Protein AF-X1R3X4-F1 (afdb_monomer)

InterPro domains:
  IPR027417 P-loop containing nucleoside triphosphate hydrolase [G3DSA:3.40.50.300] (27-146)
  IPR027417 P-loop containing nucleoside triphosphate hydrolase [SSF52540] (29-132)

Radius of gyration: 18.2 Å; Cα contacts (8 Å, |Δi|>4): 80; chains: 1; bounding box: 39×30×55 Å

pLDDT: mean 85.35, std 15.31, range [35.16, 97.56]

Foldseek 3Di:
DPVPPVVVVCLQDVVPDDPVRLQVPPDPPVVVLCVVLVQLVPDPPPDPRDDDDDDDDPPPCPVSSLSNSLVVQVPPPVNVLQDDDDDDDPDPPVPPDQLVVLLVVLVVCVVVDVLSPCLNVVLVVCVPPPPSNVVSVVSSVVSSVVSNVD

Mean predicted aligned error: 7.54 Å

Structure (mmCIF, N/CA/C/O backbone):
data_AF-X1R3X4-F1
#
_entry.id   AF-X1R3X4-F1
#
loop_
_atom_site.group_PDB
_atom_site.id
_atom_site.type_symbol
_atom_site.label_atom_id
_atom_site.label_alt_id
_atom_site.label_comp_id
_atom_site.label_asym_id
_atom_site.label_entity_id
_atom_site.label_seq_id
_atom_site.pdbx_PDB_ins_code
_atom_site.Cartn_x
_atom_site.Cartn_y
_atom_site.Cartn_z
_atom_site.occupancy
_atom_site.B_iso_or_equiv
_atom_site.auth_seq_id
_atom_site.auth_comp_id
_atom_site.auth_asym_id
_atom_site.auth_atom_id
_atom_site.pdbx_PDB_model_num
ATOM 1 N N . MET A 1 1 ? 9.076 -14.883 35.009 1.00 37.16 1 MET A N 1
ATOM 2 C CA . MET A 1 1 ? 8.958 -13.405 34.938 1.00 37.16 1 MET A CA 1
ATOM 3 C C . MET A 1 1 ? 9.477 -12.835 33.603 1.00 37.16 1 MET A C 1
ATOM 5 O O . MET A 1 1 ? 10.173 -11.831 33.599 1.00 37.16 1 MET A O 1
ATOM 9 N N . LEU A 1 2 ? 9.127 -13.436 32.455 1.00 35.16 2 LEU A N 1
ATOM 10 C CA . LEU A 1 2 ? 9.561 -12.965 31.121 1.00 35.16 2 LEU A CA 1
ATOM 11 C C . LEU A 1 2 ? 8.403 -12.477 30.228 1.00 35.16 2 LEU A C 1
ATOM 13 O O . LEU A 1 2 ? 8.650 -11.839 29.214 1.00 35.16 2 LEU A O 1
ATOM 17 N N . GLN A 1 3 ? 7.144 -12.688 30.628 1.00 39.12 3 GLN A N 1
ATOM 18 C CA . GLN A 1 3 ? 5.972 -12.283 29.836 1.00 39.12 3 GLN A CA 1
ATOM 19 C C . GLN A 1 3 ? 5.633 -10.782 29.934 1.00 39.12 3 GLN A C 1
ATOM 21 O O . GLN A 1 3 ? 4.984 -10.247 29.044 1.00 39.12 3 GLN A O 1
ATOM 26 N N . ASN A 1 4 ? 6.119 -10.061 30.953 1.00 42.09 4 ASN A N 1
ATOM 27 C CA . ASN A 1 4 ? 5.746 -8.652 31.164 1.00 42.09 4 ASN A CA 1
ATOM 28 C C . ASN A 1 4 ? 6.560 -7.632 30.348 1.00 42.09 4 ASN A C 1
ATOM 30 O O . ASN A 1 4 ? 6.176 -6.468 30.285 1.00 42.09 4 ASN A O 1
ATOM 34 N N . LYS A 1 5 ? 7.679 -8.030 29.726 1.00 37.38 5 LYS A N 1
ATOM 35 C CA . LYS A 1 5 ? 8.570 -7.089 29.020 1.00 37.38 5 LYS A CA 1
ATOM 36 C C . LYS A 1 5 ? 8.182 -6.865 27.552 1.00 37.38 5 LYS A C 1
ATOM 38 O O . LYS A 1 5 ? 8.427 -5.781 27.034 1.00 37.38 5 LYS A O 1
ATOM 43 N N . MET A 1 6 ? 7.532 -7.843 26.909 1.00 37.31 6 MET A N 1
ATOM 44 C CA . MET A 1 6 ? 7.040 -7.715 25.525 1.00 37.31 6 MET A CA 1
ATOM 45 C C . MET A 1 6 ? 5.812 -6.800 25.402 1.00 37.31 6 MET A C 1
ATOM 47 O O . MET A 1 6 ? 5.583 -6.219 24.350 1.00 37.31 6 MET A O 1
ATOM 51 N N . ASN A 1 7 ? 5.064 -6.603 26.490 1.00 48.50 7 ASN A N 1
ATOM 52 C CA . ASN A 1 7 ? 3.805 -5.859 26.457 1.00 48.50 7 ASN A CA 1
ATOM 53 C C . ASN A 1 7 ? 4.006 -4.334 26.326 1.00 48.50 7 ASN A C 1
ATOM 55 O O . ASN A 1 7 ? 3.176 -3.641 25.757 1.00 48.50 7 ASN A O 1
ATOM 59 N N . ILE A 1 8 ? 5.134 -3.791 26.800 1.00 44.22 8 ILE A N 1
ATOM 60 C CA . ILE A 1 8 ? 5.371 -2.335 26.830 1.00 44.22 8 ILE A CA 1
ATOM 61 C C . ILE A 1 8 ? 5.809 -1.799 25.456 1.00 44.22 8 ILE A C 1
ATOM 63 O O . ILE A 1 8 ? 5.474 -0.675 25.095 1.00 44.22 8 ILE A O 1
ATOM 67 N N . LEU A 1 9 ? 6.512 -2.608 24.658 1.00 42.66 9 LEU A N 1
ATOM 68 C CA . LEU A 1 9 ? 6.975 -2.219 23.319 1.00 42.66 9 LEU A CA 1
ATOM 69 C C . LEU A 1 9 ? 5.827 -2.153 22.294 1.00 42.66 9 LEU A C 1
ATOM 71 O O . LEU A 1 9 ? 5.891 -1.353 21.361 1.00 42.66 9 LEU A O 1
ATOM 75 N N . ASN A 1 10 ? 4.756 -2.926 22.503 1.00 45.00 10 ASN A N 1
ATOM 76 C CA . ASN A 1 10 ? 3.572 -2.939 21.635 1.00 45.00 10 ASN A CA 1
ATOM 77 C C . ASN A 1 10 ? 2.606 -1.773 21.901 1.00 45.00 10 ASN A C 1
ATOM 79 O O . ASN A 1 10 ? 1.826 -1.415 21.025 1.00 45.00 10 ASN A O 1
ATOM 83 N N . ILE A 1 11 ? 2.679 -1.134 23.076 1.00 48.69 11 ILE A N 1
ATOM 84 C CA . ILE A 1 11 ? 1.818 0.012 23.425 1.00 48.69 11 ILE A CA 1
ATOM 85 C C . ILE A 1 11 ? 2.164 1.255 22.587 1.00 48.69 11 ILE A C 1
ATOM 87 O O . ILE A 1 11 ? 1.285 2.062 22.288 1.00 48.69 11 ILE A O 1
ATOM 91 N N . TYR A 1 12 ? 3.432 1.423 22.197 1.00 45.94 12 TYR A N 1
ATOM 92 C CA . TYR A 1 12 ? 3.917 2.667 21.583 1.00 45.94 12 TYR A CA 1
ATOM 93 C C . TYR A 1 12 ? 4.126 2.602 20.067 1.00 45.94 12 TYR A C 1
ATOM 95 O O . TYR A 1 12 ? 4.309 3.652 19.451 1.00 45.94 12 TYR A O 1
ATOM 103 N N . ASN A 1 13 ? 4.064 1.416 19.454 1.00 57.12 13 ASN A N 1
ATOM 104 C CA . ASN A 1 13 ? 4.105 1.269 18.003 1.00 57.12 13 ASN A CA 1
ATOM 105 C C . ASN A 1 13 ? 2.995 0.316 17.525 1.00 57.12 13 ASN A C 1
ATOM 107 O O . ASN A 1 13 ? 3.155 -0.901 17.626 1.00 57.12 13 ASN A O 1
ATOM 111 N N . PRO A 1 14 ? 1.889 0.847 16.969 1.00 59.25 14 PRO A N 1
ATOM 112 C CA . PRO A 1 14 ? 0.795 0.039 16.432 1.00 59.25 14 PRO A CA 1
ATOM 113 C C . PRO A 1 14 ? 1.235 -0.968 15.361 1.00 59.25 14 PRO A C 1
ATOM 115 O O . PRO A 1 14 ? 0.553 -1.968 15.175 1.00 59.25 14 PRO A O 1
ATOM 118 N N . GLY A 1 15 ? 2.365 -0.730 14.679 1.00 59.69 15 GLY A N 1
ATOM 119 C CA . GLY A 1 15 ? 2.930 -1.657 13.693 1.00 59.69 15 GLY A CA 1
ATOM 120 C C . GLY A 1 15 ? 3.450 -2.974 14.282 1.00 59.69 15 GLY A C 1
ATOM 121 O O . GLY A 1 15 ? 3.664 -3.919 13.533 1.00 59.69 15 GLY A O 1
ATOM 122 N N . ASN A 1 16 ? 3.618 -3.061 15.606 1.00 66.38 16 ASN A N 1
ATOM 123 C CA . ASN A 1 16 ? 4.026 -4.292 16.290 1.00 66.38 16 ASN A CA 1
ATOM 124 C C . ASN A 1 16 ? 2.835 -5.156 16.741 1.00 66.38 16 ASN A C 1
ATOM 126 O O . ASN A 1 16 ? 3.040 -6.272 17.218 1.00 66.38 16 ASN A O 1
ATOM 130 N N . LEU A 1 17 ? 1.604 -4.641 16.643 1.00 70.69 17 LEU A N 1
ATOM 131 C CA . LEU A 1 17 ? 0.401 -5.408 16.957 1.00 70.69 17 LEU A CA 1
ATOM 132 C C . LEU A 1 17 ? 0.081 -6.350 15.802 1.00 70.69 17 LEU A C 1
ATOM 134 O O . LEU A 1 17 ? 0.108 -5.958 14.633 1.00 70.69 17 LEU A O 1
ATOM 138 N N . THR A 1 18 ? -0.303 -7.579 16.131 1.00 82.12 18 THR A N 1
ATOM 139 C CA . THR A 1 18 ? -0.901 -8.465 15.135 1.00 82.12 18 THR A CA 1
ATOM 140 C C . THR A 1 18 ? -2.234 -7.884 14.656 1.00 82.12 18 THR A C 1
ATOM 142 O O . THR A 1 18 ? -2.905 -7.127 15.366 1.00 82.12 18 THR A O 1
ATOM 145 N N . LYS A 1 19 ? -2.662 -8.261 13.447 1.00 85.69 19 LYS A N 1
ATOM 146 C CA . LYS A 1 19 ? -3.960 -7.847 12.899 1.00 85.69 19 LYS A CA 1
ATOM 147 C C . LYS A 1 19 ? -5.129 -8.083 13.880 1.00 85.69 19 LYS A C 1
ATOM 149 O O . LYS A 1 19 ? -5.871 -7.128 14.114 1.00 85.69 19 LYS A O 1
ATOM 154 N N . PRO A 1 20 ? -5.304 -9.275 14.497 1.00 86.56 20 PRO A N 1
ATOM 155 C CA . PRO A 1 20 ? -6.397 -9.497 15.445 1.00 86.56 20 PRO A CA 1
ATOM 156 C C . PRO A 1 20 ? -6.319 -8.599 16.681 1.00 86.56 20 PRO A C 1
ATOM 158 O O . PRO A 1 20 ? -7.340 -8.080 17.124 1.00 86.56 20 PRO A O 1
ATOM 161 N N . GLU A 1 21 ? -5.121 -8.377 17.229 1.00 85.25 21 GLU A N 1
ATOM 162 C CA . GLU A 1 21 ? -4.935 -7.491 18.385 1.00 85.25 21 GLU A CA 1
ATOM 1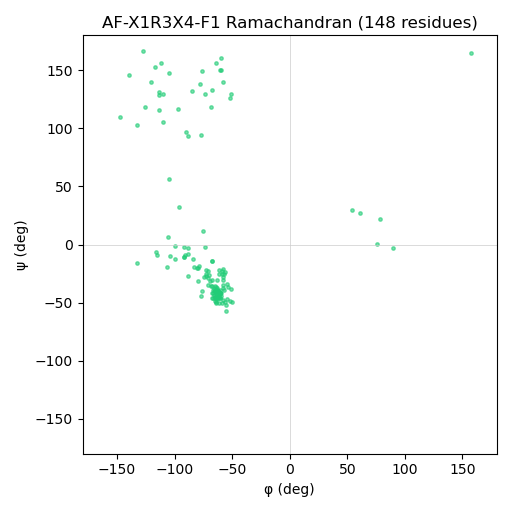63 C C . GLU A 1 21 ? -5.319 -6.050 18.049 1.00 85.25 21 GLU A C 1
ATOM 165 O O . GLU A 1 21 ? -6.043 -5.411 18.815 1.00 85.25 21 GLU A O 1
ATOM 170 N N . LEU A 1 22 ? -4.887 -5.548 16.888 1.00 89.38 22 LEU A N 1
ATOM 171 C CA . LEU A 1 22 ? -5.208 -4.194 16.448 1.00 89.38 22 LEU A CA 1
ATOM 172 C C . LEU A 1 22 ? -6.710 -4.026 16.212 1.00 89.38 22 LEU A C 1
ATOM 174 O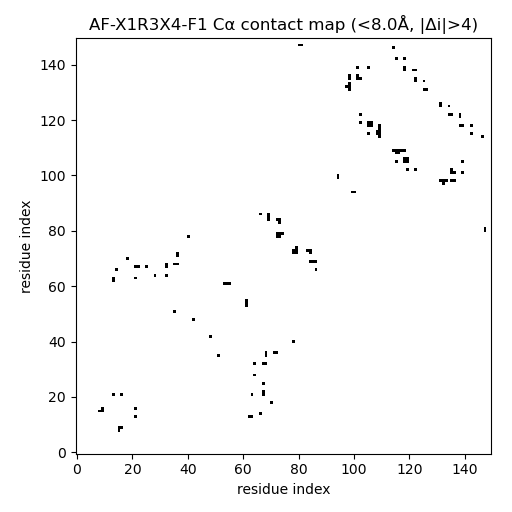 O . LEU A 1 22 ? -7.288 -3.048 16.677 1.00 89.38 22 LEU A O 1
ATOM 178 N N . VAL A 1 23 ? -7.351 -4.971 15.520 1.00 87.50 23 VAL A N 1
ATOM 179 C CA . VAL A 1 23 ? -8.786 -4.893 15.202 1.00 87.50 23 VAL A CA 1
ATOM 180 C C . VAL A 1 23 ? -9.641 -4.990 16.467 1.00 87.50 23 VAL A C 1
ATOM 182 O O . VAL A 1 23 ? -10.537 -4.169 16.648 1.00 87.50 23 V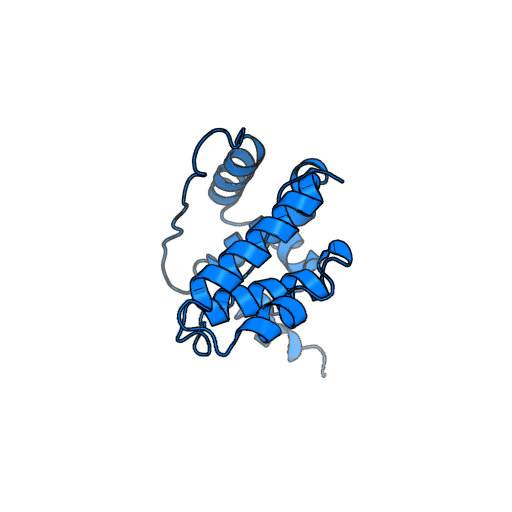AL A O 1
ATOM 185 N N . ASN A 1 24 ? -9.345 -5.934 17.366 1.00 87.25 24 ASN A N 1
ATOM 186 C CA . ASN A 1 24 ? -10.148 -6.164 18.573 1.00 87.25 24 ASN A CA 1
ATOM 187 C C . ASN A 1 24 ? -10.004 -5.050 19.619 1.00 87.25 24 ASN A C 1
ATOM 189 O O . ASN A 1 24 ? -10.929 -4.805 20.389 1.00 87.25 24 ASN A O 1
ATOM 193 N N . SER A 1 25 ? -8.854 -4.373 19.663 1.00 84.56 25 SER A N 1
ATOM 194 C CA . SER A 1 25 ? -8.613 -3.254 20.585 1.00 84.56 25 SER A CA 1
ATOM 195 C C . SER A 1 25 ? 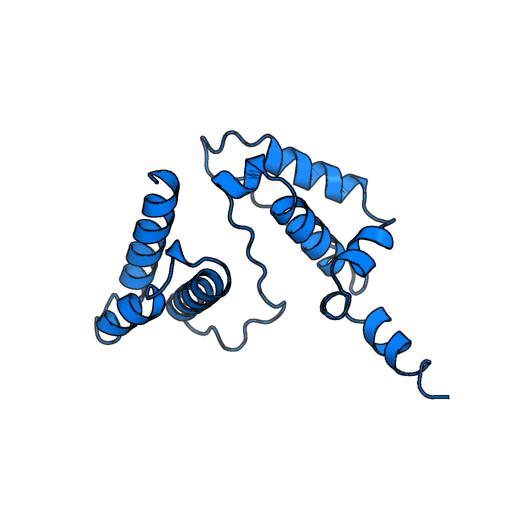-9.042 -1.890 20.023 1.00 84.56 25 SER A C 1
ATOM 197 O O . SER A 1 25 ? -8.965 -0.878 20.726 1.00 84.56 25 SER A O 1
ATOM 199 N N . TYR A 1 26 ? -9.516 -1.835 18.773 1.00 88.38 26 TYR A N 1
ATOM 200 C CA . TYR A 1 26 ? -9.880 -0.588 18.107 1.00 88.38 26 TYR A CA 1
ATOM 201 C C . TYR A 1 26 ? -11.236 -0.049 18.586 1.00 88.38 26 TYR A C 1
ATOM 203 O O . TYR A 1 26 ? -12.290 -0.406 18.065 1.00 88.38 26 TYR A O 1
ATOM 211 N N . VAL A 1 27 ? -11.206 0.848 19.574 1.00 85.06 27 VAL A N 1
ATOM 212 C CA . VAL A 1 27 ? -12.417 1.423 20.201 1.00 85.06 27 VAL A CA 1
ATOM 213 C C . VAL A 1 27 ? -12.576 2.935 20.000 1.00 85.06 27 VAL A C 1
ATOM 215 O O . VAL A 1 27 ? -13.595 3.512 20.370 1.00 85.06 27 VAL A O 1
ATOM 218 N N . VAL A 1 28 ? -11.579 3.599 19.415 1.00 85.88 28 VAL A N 1
ATOM 219 C CA . VAL A 1 28 ? -11.563 5.052 19.178 1.00 85.88 28 VAL A CA 1
ATOM 220 C C . VAL A 1 28 ? -11.644 5.359 17.687 1.00 85.88 28 VAL A C 1
ATOM 222 O O . VAL A 1 28 ? -11.243 4.541 16.872 1.00 85.88 28 VAL A O 1
ATOM 225 N N . ARG A 1 29 ? -12.116 6.561 17.326 1.00 89.12 29 ARG A N 1
ATOM 226 C CA . ARG A 1 29 ? -12.192 7.050 15.931 1.00 89.12 29 ARG A CA 1
ATOM 227 C C . ARG A 1 29 ? -13.070 6.213 14.991 1.0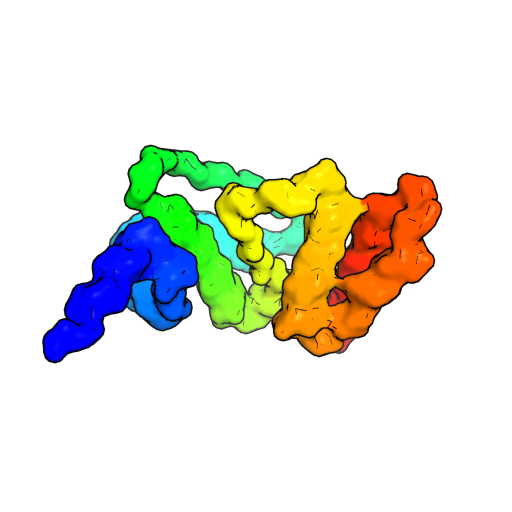0 89.12 29 ARG A C 1
ATOM 229 O O . ARG A 1 29 ? 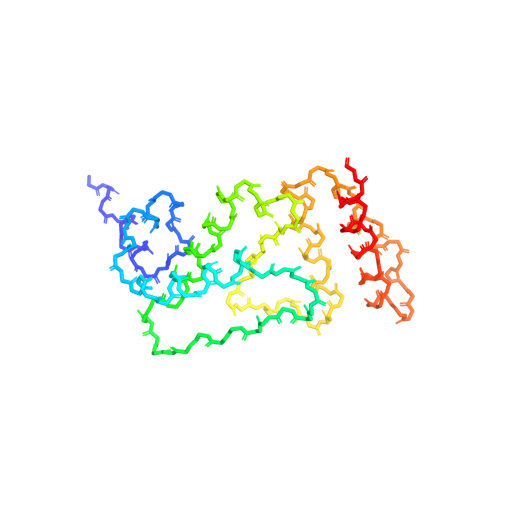-12.874 6.214 13.779 1.00 89.12 29 ARG A O 1
ATOM 236 N N . LEU A 1 30 ? -14.075 5.529 15.545 1.00 93.38 30 LEU A N 1
ATOM 237 C CA . LEU A 1 30 ? -15.033 4.731 14.771 1.00 93.38 30 LEU A CA 1
ATOM 238 C C . LEU A 1 30 ? -15.772 5.571 13.721 1.00 93.38 30 LEU A C 1
ATOM 240 O O . LEU A 1 30 ? -16.046 5.085 12.632 1.00 93.38 30 LEU A O 1
ATOM 244 N N . LYS A 1 31 ? -16.062 6.843 14.025 1.00 94.81 31 LYS A N 1
ATOM 245 C CA . LYS A 1 31 ? -16.724 7.753 13.084 1.00 94.81 31 LYS A CA 1
ATOM 246 C C . LYS A 1 31 ? -15.845 8.031 11.864 1.00 94.81 31 LYS A C 1
ATOM 248 O O . LYS A 1 31 ? -16.326 7.937 10.742 1.00 94.81 31 LYS A O 1
ATOM 253 N N . GLU A 1 32 ? -14.579 8.375 12.079 1.00 95.12 32 GLU A N 1
ATOM 254 C CA . GLU A 1 32 ? -13.613 8.644 11.014 1.00 95.12 32 GLU A CA 1
ATOM 255 C C . GLU A 1 32 ? -13.308 7.382 10.211 1.00 95.12 32 GLU A C 1
ATOM 257 O O . GLU A 1 32 ? -13.298 7.434 8.985 1.00 95.12 32 GLU A O 1
ATOM 262 N N . PHE A 1 33 ? -13.124 6.252 10.897 1.00 96.31 33 PHE A N 1
ATOM 263 C CA . PHE A 1 33 ? -12.967 4.948 10.264 1.00 96.31 33 PHE A CA 1
ATOM 264 C C . PHE A 1 33 ? -14.148 4.635 9.338 1.00 96.31 33 PHE A C 1
ATOM 266 O O . PHE A 1 33 ? -13.932 4.451 8.145 1.00 96.31 33 PHE A O 1
ATOM 273 N N . ASN A 1 34 ? -15.381 4.650 9.857 1.00 95.75 34 ASN A N 1
ATOM 274 C CA . ASN A 1 34 ? -16.575 4.343 9.067 1.00 95.75 34 ASN A CA 1
ATOM 275 C C . ASN A 1 34 ? -16.740 5.324 7.902 1.00 95.75 34 ASN A C 1
ATOM 277 O O . ASN A 1 34 ? -17.046 4.914 6.792 1.00 95.75 34 ASN A O 1
ATOM 281 N N . SER A 1 35 ? -16.497 6.618 8.130 1.00 94.62 35 SER A N 1
ATOM 282 C CA . SER A 1 35 ? -16.625 7.630 7.079 1.00 94.62 35 SER A CA 1
ATOM 283 C C . SER A 1 35 ? -15.659 7.407 5.918 1.00 94.62 35 SER A C 1
ATOM 285 O O . SER A 1 35 ? -16.046 7.644 4.781 1.00 94.62 35 SER A O 1
ATOM 287 N N . ILE A 1 36 ? -14.410 7.017 6.189 1.00 94.88 36 ILE A N 1
ATOM 288 C CA . ILE A 1 36 ? -13.418 6.764 5.134 1.00 94.88 36 ILE A CA 1
ATOM 289 C C . ILE A 1 36 ? -13.687 5.408 4.480 1.00 94.88 36 ILE A C 1
ATOM 291 O O . ILE A 1 36 ? -13.656 5.303 3.260 1.00 94.88 36 ILE A O 1
ATOM 295 N N . PHE A 1 37 ? -13.969 4.380 5.281 1.00 95.06 37 PHE A N 1
ATOM 296 C CA . PHE A 1 37 ? -14.177 3.026 4.783 1.00 95.06 37 PHE A CA 1
ATOM 297 C C . PHE A 1 37 ? -15.403 2.925 3.873 1.00 95.06 37 PHE A C 1
ATOM 299 O O . PHE A 1 37 ? -15.274 2.432 2.758 1.00 95.06 37 PHE A O 1
ATOM 306 N N . GLU A 1 38 ? -16.557 3.450 4.293 1.00 93.88 38 GLU A N 1
ATOM 307 C CA . GLU A 1 38 ? -17.762 3.436 3.453 1.00 93.88 38 GLU A CA 1
ATOM 308 C C . GLU A 1 38 ? -17.574 4.294 2.196 1.00 93.88 38 GLU A C 1
ATOM 310 O O . GLU A 1 38 ? -18.008 3.905 1.121 1.00 93.88 38 GLU A O 1
ATOM 315 N N . ALA A 1 39 ? -16.848 5.414 2.282 1.00 92.44 39 ALA A N 1
ATOM 316 C CA . ALA A 1 39 ? -16.574 6.228 1.101 1.00 92.44 39 ALA A CA 1
ATOM 317 C C . ALA A 1 39 ? -15.692 5.508 0.068 1.00 92.44 39 ALA A C 1
ATOM 319 O O . ALA A 1 39 ? -15.952 5.636 -1.120 1.00 92.44 39 ALA A O 1
ATOM 320 N N . ILE A 1 40 ? -14.687 4.735 0.501 1.00 92.06 40 ILE A N 1
ATOM 321 C CA . ILE A 1 40 ? -13.888 3.887 -0.403 1.00 92.06 40 ILE A CA 1
ATOM 322 C C . ILE A 1 40 ? -14.749 2.755 -0.970 1.00 92.06 40 ILE A C 1
ATOM 324 O O . ILE A 1 40 ? -14.648 2.425 -2.148 1.00 92.06 40 ILE A O 1
ATOM 328 N N . LYS A 1 41 ? -15.589 2.154 -0.127 1.00 90.31 41 LYS A N 1
ATOM 329 C CA . LYS A 1 41 ? -16.423 1.010 -0.490 1.00 90.31 41 LYS A CA 1
ATOM 330 C C . LYS A 1 41 ? -17.497 1.353 -1.522 1.00 90.31 41 LYS A C 1
ATOM 332 O O . LYS A 1 41 ? -17.764 0.543 -2.407 1.00 90.31 41 LYS A O 1
ATOM 337 N N . ASP A 1 42 ? -18.092 2.533 -1.396 1.00 89.00 42 ASP A N 1
ATOM 338 C CA . ASP A 1 42 ? -19.178 3.005 -2.254 1.00 89.00 42 ASP A CA 1
ATOM 339 C C . ASP A 1 42 ? -18.675 3.806 -3.471 1.00 89.00 42 ASP A C 1
ATOM 341 O O . ASP A 1 42 ? -19.487 4.238 -4.296 1.00 89.00 42 ASP A O 1
ATOM 345 N N . ASP A 1 43 ? -17.359 4.021 -3.608 1.00 86.75 43 ASP A N 1
ATOM 346 C CA . ASP A 1 43 ? -16.787 4.745 -4.746 1.00 86.75 43 ASP A CA 1
ATOM 347 C C . ASP A 1 43 ? -16.952 3.919 -6.038 1.00 86.75 43 ASP A C 1
ATOM 349 O O . ASP A 1 43 ? -16.401 2.821 -6.154 1.00 86.75 43 ASP A O 1
ATOM 353 N N . PRO A 1 44 ? -17.681 4.424 -7.054 1.00 81.62 44 PRO A N 1
ATOM 354 C CA . PRO A 1 44 ? -17.834 3.723 -8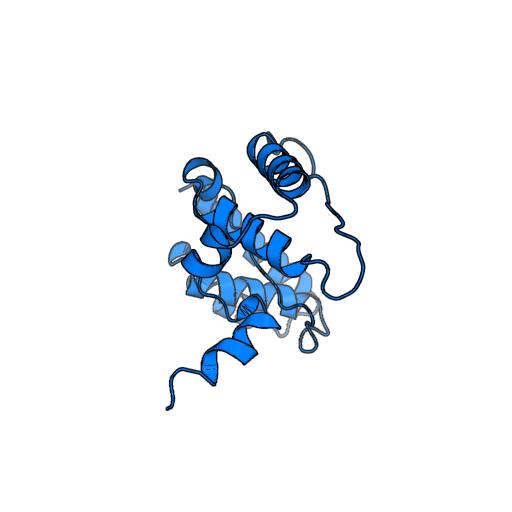.323 1.00 81.62 44 PRO A CA 1
ATOM 355 C C . PRO A 1 44 ? -16.565 3.757 -9.191 1.00 81.62 44 PRO A C 1
ATOM 357 O O . PRO A 1 44 ? -16.603 3.240 -10.307 1.00 81.62 44 PRO A O 1
ATOM 360 N N . MET A 1 45 ? -15.493 4.426 -8.747 1.00 81.12 45 MET A N 1
ATOM 361 C CA . MET A 1 45 ? -14.204 4.575 -9.435 1.00 81.12 45 MET A CA 1
ATOM 362 C C . MET A 1 45 ? -14.329 5.129 -10.862 1.00 81.12 45 MET A C 1
ATOM 364 O O . MET A 1 45 ? -13.528 4.840 -11.748 1.00 81.12 45 MET A O 1
ATOM 368 N N . LYS A 1 46 ? -15.361 5.950 -11.104 1.00 80.88 46 LYS A N 1
ATOM 369 C CA . LYS A 1 46 ? -15.615 6.603 -12.404 1.00 80.88 46 LYS A CA 1
ATOM 370 C C . LYS A 1 46 ? -14.811 7.886 -12.602 1.00 80.88 46 LYS A C 1
ATOM 372 O O . LYS A 1 46 ? -14.676 8.354 -13.727 1.00 80.88 46 LYS A O 1
ATOM 377 N N . ASN A 1 47 ? -14.326 8.463 -11.509 1.00 80.25 47 ASN A N 1
ATOM 378 C CA . ASN A 1 47 ? -13.517 9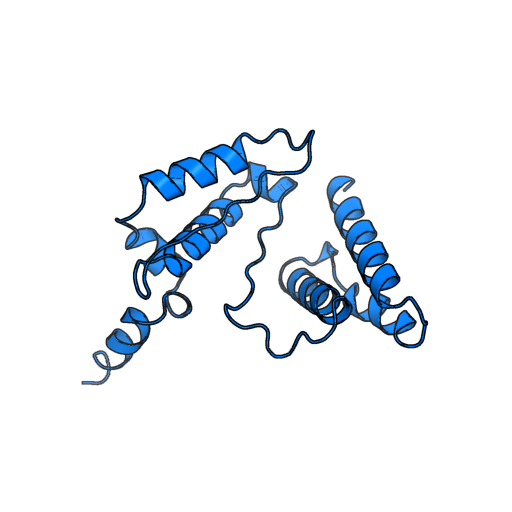.674 -11.463 1.00 80.25 47 ASN A CA 1
ATOM 379 C C . ASN A 1 47 ? -12.243 9.375 -10.659 1.00 80.25 47 ASN A C 1
ATOM 381 O O . ASN A 1 47 ? -12.208 8.360 -9.961 1.00 80.25 47 ASN A O 1
ATOM 385 N N . PRO A 1 48 ? -11.218 10.247 -10.708 1.00 76.38 48 PRO A N 1
ATOM 386 C CA . PRO A 1 48 ? -10.090 10.142 -9.793 1.00 76.38 48 PRO A CA 1
ATOM 387 C C . PRO A 1 48 ? -10.579 10.042 -8.344 1.00 76.38 48 PRO A C 1
ATOM 389 O O . PRO A 1 48 ? -11.414 10.844 -7.918 1.00 76.38 48 PRO A O 1
ATOM 392 N N . SER A 1 49 ? -10.074 9.049 -7.614 1.00 79.75 49 SER A N 1
ATOM 393 C CA . SER A 1 49 ? -10.489 8.773 -6.240 1.00 79.75 49 SER A CA 1
ATOM 394 C C . SER A 1 49 ? -10.210 9.960 -5.318 1.00 79.75 49 SER A C 1
ATOM 396 O O . SER A 1 49 ? -9.257 10.719 -5.509 1.00 79.75 49 SER A O 1
ATOM 398 N N . GLN A 1 50 ? -11.022 10.112 -4.274 1.00 86.62 50 GLN A N 1
ATOM 399 C CA . GLN A 1 50 ? -10.837 11.171 -3.285 1.00 86.62 50 GLN A CA 1
ATOM 400 C C . GLN A 1 50 ? -9.561 10.949 -2.456 1.00 86.62 50 GLN A C 1
ATOM 402 O O . GLN A 1 50 ? -9.332 9.877 -1.900 1.00 86.62 50 GLN A O 1
ATOM 407 N N . HIS A 1 51 ? -8.751 11.998 -2.296 1.00 90.94 51 HIS A N 1
ATOM 408 C CA . HIS A 1 51 ? -7.598 11.973 -1.394 1.00 90.94 51 HIS A CA 1
ATOM 409 C C . HIS A 1 51 ? -8.039 12.330 0.033 1.00 90.94 51 HIS A C 1
ATOM 411 O O . HIS A 1 51 ? -8.712 13.344 0.245 1.00 90.94 51 HIS A O 1
ATOM 417 N N . TYR A 1 52 ? -7.613 11.540 1.021 1.00 91.94 52 TYR A N 1
ATOM 418 C CA . TYR A 1 52 ? -7.888 11.780 2.442 1.00 91.94 52 TYR A CA 1
ATOM 419 C C . TYR A 1 52 ? -6.611 12.179 3.180 1.00 91.94 52 TYR A C 1
ATOM 421 O O . TYR A 1 52 ? -5.601 11.484 3.114 1.00 91.94 52 TYR A O 1
ATOM 429 N N . ILE A 1 53 ? -6.665 13.280 3.933 1.00 93.06 53 ILE A N 1
ATOM 430 C CA . ILE A 1 53 ? -5.557 13.735 4.782 1.00 93.06 53 ILE A CA 1
ATOM 431 C C . ILE A 1 53 ? -5.989 13.632 6.244 1.00 93.06 53 ILE A C 1
ATOM 433 O O . ILE A 1 53 ? -6.897 14.335 6.686 1.00 93.06 53 ILE A O 1
ATOM 437 N N . ILE A 1 54 ? -5.318 12.773 7.013 1.00 91.62 54 ILE A N 1
ATOM 438 C CA . ILE A 1 54 ? -5.603 12.562 8.437 1.00 91.62 54 ILE A CA 1
ATOM 439 C C . ILE A 1 54 ? -4.637 13.402 9.274 1.00 91.62 54 ILE A C 1
ATOM 441 O O . ILE A 1 54 ? -3.430 13.164 9.279 1.00 91.62 54 ILE A O 1
ATOM 445 N N . GLN A 1 55 ? -5.171 14.359 10.034 1.00 92.44 55 GLN A N 1
ATOM 446 C CA . GLN A 1 55 ? -4.383 15.271 10.867 1.00 92.44 55 GLN A CA 1
ATOM 447 C C . GLN A 1 55 ? -4.696 15.103 12.358 1.00 92.44 55 GLN A C 1
ATOM 449 O O . GLN A 1 55 ? -5.780 14.678 12.753 1.00 92.44 55 GLN A O 1
ATOM 454 N N . GLY A 1 56 ? -3.721 15.428 13.207 1.00 90.00 56 GLY A N 1
ATOM 455 C CA . GLY A 1 56 ? -3.856 15.353 14.660 1.00 90.00 56 GLY A CA 1
ATOM 456 C C . GLY A 1 56 ? -2.510 15.229 15.367 1.00 90.00 56 GLY A C 1
ATOM 457 O O . GLY A 1 56 ? -1.500 14.876 14.754 1.00 90.00 56 GLY A O 1
ATOM 458 N N . ILE A 1 57 ? -2.496 15.469 16.678 1.00 92.44 57 ILE A N 1
ATOM 459 C CA . ILE A 1 57 ? -1.274 15.454 17.499 1.00 92.44 57 ILE A CA 1
ATOM 460 C C . ILE A 1 57 ? -0.556 14.091 17.481 1.00 92.44 57 ILE A C 1
ATOM 462 O O . ILE A 1 57 ? -1.142 13.056 17.127 1.00 92.44 57 ILE A O 1
ATOM 466 N N . ARG A 1 58 ? 0.732 14.064 17.844 1.00 86.38 58 ARG A N 1
ATOM 467 C CA . ARG A 1 58 ? 1.496 12.813 18.000 1.00 86.38 58 ARG A CA 1
ATOM 468 C C . ARG A 1 58 ? 0.815 11.911 19.036 1.00 86.38 58 ARG A C 1
ATOM 470 O O . ARG A 1 58 ? 0.282 12.400 20.024 1.00 86.38 58 ARG A O 1
ATOM 477 N N . GLY A 1 59 ? 0.782 10.604 18.776 1.00 84.44 59 GLY A N 1
ATOM 478 C CA . GLY A 1 59 ? 0.123 9.633 19.658 1.00 84.44 59 GLY A CA 1
ATOM 479 C C . GLY A 1 59 ? -1.409 9.608 19.578 1.00 84.44 59 GLY A C 1
ATOM 480 O O . GLY A 1 59 ? -2.030 8.785 20.233 1.00 84.44 59 GLY A O 1
ATOM 481 N N . SER A 1 60 ? -2.046 10.431 18.736 1.00 87.12 60 SER A N 1
ATOM 482 C CA . SER A 1 60 ? -3.515 10.459 18.607 1.00 87.12 60 SER A CA 1
ATOM 483 C C . SER A 1 60 ? -4.131 9.280 17.830 1.00 87.12 60 SER A C 1
ATOM 485 O O . SER A 1 60 ? -5.300 9.350 17.456 1.00 87.12 60 SER A O 1
ATOM 487 N N . GLY A 1 61 ? -3.369 8.218 17.544 1.00 88.44 61 GLY A N 1
ATOM 488 C CA . GLY A 1 61 ? -3.873 7.008 16.876 1.00 88.44 61 GLY A CA 1
ATOM 489 C C . GLY A 1 61 ? -4.049 7.105 15.354 1.00 88.44 61 GLY A C 1
ATOM 490 O O . GLY A 1 61 ? -4.816 6.334 14.788 1.00 88.44 61 GLY A O 1
ATOM 491 N N . LYS A 1 62 ? -3.361 8.035 14.674 1.00 92.19 62 LYS A N 1
ATOM 492 C CA . LYS A 1 62 ? -3.438 8.187 13.203 1.00 92.19 62 LYS A CA 1
ATOM 493 C C . LYS A 1 62 ? -2.968 6.930 12.463 1.00 92.19 62 LYS A C 1
ATOM 495 O O . LYS A 1 62 ? -3.697 6.401 11.634 1.00 92.19 62 LYS A O 1
ATOM 500 N N . THR A 1 63 ? -1.791 6.419 12.821 1.00 89.69 63 THR A N 1
ATOM 501 C CA . THR A 1 63 ? -1.234 5.181 12.255 1.00 89.69 63 THR A CA 1
ATOM 502 C C . THR A 1 63 ? -2.147 3.988 12.529 1.00 89.69 63 THR A C 1
ATOM 504 O O . THR A 1 63 ? -2.379 3.173 11.645 1.00 89.69 63 THR A O 1
ATOM 507 N N . THR A 1 64 ? -2.748 3.925 13.721 1.00 91.44 64 THR A N 1
ATOM 508 C CA . THR A 1 64 ? -3.726 2.887 14.069 1.00 91.44 64 THR A CA 1
ATOM 509 C C . THR A 1 64 ? -4.983 2.966 13.201 1.00 91.44 64 THR A C 1
ATOM 511 O O . THR A 1 64 ? -5.475 1.932 12.768 1.00 91.44 64 THR A O 1
ATOM 514 N N . LEU A 1 65 ? -5.496 4.170 12.913 1.00 93.56 65 LEU A N 1
ATOM 515 C CA . LEU A 1 65 ? -6.623 4.363 11.991 1.00 93.56 65 LEU A CA 1
ATOM 516 C C . LEU A 1 65 ? -6.268 3.887 10.571 1.00 93.56 65 LEU A C 1
ATOM 518 O O . LEU A 1 65 ? -7.046 3.140 9.988 1.00 93.56 65 LEU A O 1
ATOM 522 N N . LEU A 1 66 ? -5.088 4.240 10.050 1.00 93.19 66 LEU A N 1
ATOM 523 C CA . LEU A 1 66 ? -4.627 3.768 8.735 1.00 93.19 66 LEU A CA 1
ATOM 524 C C . LEU A 1 66 ? -4.499 2.239 8.678 1.00 93.19 66 LEU A C 1
ATOM 526 O O . LEU A 1 66 ? -5.015 1.621 7.752 1.00 93.19 66 LEU A O 1
ATOM 530 N N . LEU A 1 67 ? -3.889 1.618 9.692 1.00 92.50 67 LEU A N 1
ATOM 531 C CA . LEU A 1 67 ? -3.782 0.157 9.792 1.00 92.50 67 LEU A CA 1
ATOM 532 C C . LEU A 1 67 ? -5.157 -0.515 9.894 1.00 92.50 67 LEU A C 1
ATOM 534 O O . LEU A 1 67 ? -5.394 -1.546 9.269 1.00 92.50 67 LEU A O 1
ATOM 538 N N . ARG A 1 68 ? -6.089 0.076 10.651 1.00 94.75 68 ARG A N 1
ATOM 539 C CA . ARG A 1 68 ? -7.452 -0.448 10.782 1.00 94.75 68 ARG A CA 1
ATOM 540 C C . ARG A 1 68 ? -8.212 -0.404 9.456 1.00 94.75 68 ARG A C 1
ATOM 542 O O . ARG A 1 68 ? -8.932 -1.363 9.175 1.00 94.75 68 ARG A O 1
ATOM 549 N N . ILE A 1 69 ? -8.050 0.669 8.672 1.00 95.00 69 ILE A N 1
ATOM 550 C CA . ILE A 1 69 ? -8.594 0.795 7.309 1.00 95.00 69 ILE A CA 1
ATOM 551 C C . ILE A 1 69 ? -7.949 -0.246 6.395 1.00 95.00 69 ILE A C 1
ATOM 553 O O . ILE A 1 69 ? -8.667 -1.007 5.763 1.00 95.00 69 ILE A O 1
ATOM 557 N N . TYR A 1 70 ? -6.618 -0.340 6.384 1.00 94.25 70 TYR A N 1
ATOM 558 C CA . TYR A 1 70 ? -5.880 -1.320 5.585 1.00 94.25 70 TYR A CA 1
ATOM 559 C C . TYR A 1 70 ? -6.382 -2.754 5.815 1.00 94.25 70 TYR A C 1
ATOM 561 O O . TYR A 1 70 ? -6.703 -3.456 4.859 1.00 94.25 70 TYR A O 1
ATOM 569 N N . TYR A 1 71 ? -6.531 -3.173 7.077 1.00 94.19 71 TYR A N 1
ATOM 570 C CA . TYR A 1 71 ? -7.059 -4.503 7.384 1.00 94.19 71 TYR A CA 1
ATOM 571 C C . TYR A 1 71 ? -8.534 -4.666 7.013 1.00 94.19 71 TYR A C 1
ATOM 573 O O . TYR A 1 71 ? -8.907 -5.743 6.567 1.00 94.19 71 TYR A O 1
ATOM 581 N N . ALA A 1 72 ? -9.357 -3.621 7.159 1.00 94.44 72 ALA A N 1
ATOM 582 C CA . ALA A 1 72 ? -10.756 -3.666 6.730 1.00 94.44 72 ALA A CA 1
ATOM 583 C C . ALA A 1 72 ? -10.879 -3.869 5.216 1.00 94.44 72 ALA A C 1
ATOM 585 O O . ALA A 1 72 ? -11.691 -4.672 4.780 1.00 94.44 72 ALA A O 1
ATOM 586 N N . LEU A 1 73 ? -10.056 -3.162 4.434 1.00 93.88 73 LEU A N 1
ATOM 587 C CA . LEU A 1 73 ? -10.025 -3.294 2.980 1.00 93.88 73 LEU A CA 1
ATOM 588 C C . LEU A 1 73 ? -9.579 -4.701 2.578 1.00 93.88 73 LEU A C 1
ATOM 590 O O . LEU A 1 73 ? -10.266 -5.329 1.786 1.00 93.88 73 LEU A O 1
ATOM 594 N N . LYS A 1 74 ? -8.510 -5.228 3.198 1.00 91.19 74 LYS A N 1
ATOM 595 C CA . LYS A 1 74 ? -8.051 -6.609 2.962 1.00 91.19 74 LYS A CA 1
ATOM 596 C C . LYS A 1 74 ? -9.088 -7.677 3.331 1.00 91.19 74 LYS A C 1
ATOM 598 O O . LYS A 1 74 ? -9.010 -8.775 2.794 1.00 91.19 74 LYS A O 1
ATOM 603 N N . ASP A 1 75 ? -10.018 -7.399 4.242 1.00 92.25 75 ASP A N 1
ATOM 604 C CA . ASP A 1 75 ? -11.059 -8.352 4.660 1.00 92.25 75 ASP A CA 1
ATOM 605 C C . ASP A 1 75 ? -12.357 -8.248 3.849 1.00 92.25 75 ASP A C 1
ATOM 607 O O . ASP A 1 75 ? -13.216 -9.121 3.955 1.00 92.25 75 ASP A O 1
ATOM 611 N N . GLU A 1 76 ? -12.519 -7.207 3.030 1.00 93.56 76 GLU A N 1
ATOM 612 C CA . GLU A 1 76 ? -13.719 -7.013 2.220 1.00 93.56 76 GLU A CA 1
ATOM 613 C C . GLU A 1 76 ? -13.549 -7.690 0.855 1.00 93.56 76 GLU A C 1
ATOM 615 O O . GLU A 1 76 ? -12.988 -7.127 -0.088 1.00 93.56 76 GLU A O 1
ATOM 620 N N . GLU A 1 77 ? -14.076 -8.910 0.739 1.00 89.88 77 GLU A N 1
ATOM 621 C CA . GLU A 1 77 ? -13.957 -9.758 -0.456 1.00 89.88 77 GLU A CA 1
ATOM 622 C C . GLU A 1 77 ? -14.352 -9.042 -1.753 1.00 89.88 77 GLU A C 1
ATOM 624 O O . GLU A 1 77 ? -13.695 -9.216 -2.778 1.00 89.88 77 GLU A O 1
ATOM 629 N N . LYS A 1 78 ? -15.397 -8.205 -1.715 1.00 88.56 78 LYS A N 1
ATOM 630 C CA . LYS A 1 78 ? -15.860 -7.460 -2.895 1.00 88.56 78 LYS A CA 1
ATOM 631 C C . LYS A 1 78 ? -14.857 -6.410 -3.359 1.00 88.56 78 LYS A C 1
ATOM 633 O O . LYS A 1 78 ? -14.740 -6.176 -4.557 1.00 88.56 78 LYS A O 1
ATOM 638 N N . LEU A 1 79 ? -14.160 -5.765 -2.424 1.00 89.00 79 LEU A N 1
ATOM 639 C CA . LEU A 1 79 ? -13.157 -4.753 -2.749 1.00 89.00 79 LEU A CA 1
ATOM 640 C C . LEU A 1 79 ? -11.872 -5.398 -3.248 1.00 89.00 79 LEU A C 1
ATOM 642 O O . LEU A 1 79 ? -11.315 -4.938 -4.237 1.00 89.00 79 LEU A O 1
ATOM 646 N N . ASN A 1 80 ? -11.454 -6.511 -2.647 1.00 87.38 80 ASN A N 1
ATOM 647 C CA . ASN A 1 80 ? -10.236 -7.226 -3.036 1.00 87.38 80 ASN A CA 1
ATOM 648 C C . ASN A 1 80 ? -10.209 -7.674 -4.508 1.00 87.38 80 ASN A C 1
ATOM 650 O O . ASN A 1 80 ? -9.132 -7.908 -5.059 1.00 87.38 80 ASN A O 1
ATOM 654 N N . GLN A 1 81 ? -11.368 -7.784 -5.163 1.00 85.56 81 GLN A N 1
ATOM 655 C CA . GLN A 1 81 ? -11.451 -8.110 -6.591 1.00 85.56 81 GLN A CA 1
ATOM 656 C C . GLN A 1 81 ? -10.803 -7.042 -7.481 1.00 85.56 81 GLN A C 1
ATOM 658 O O . GLN A 1 81 ? -10.267 -7.372 -8.532 1.00 85.56 81 GLN A O 1
ATOM 663 N N . TRP A 1 82 ? -10.815 -5.775 -7.064 1.00 85.94 82 TRP A N 1
ATOM 664 C CA . TRP A 1 82 ? -10.350 -4.658 -7.894 1.00 85.94 82 TRP A CA 1
ATOM 665 C C . TRP A 1 82 ? -9.408 -3.688 -7.168 1.00 85.94 82 TRP A C 1
ATOM 667 O O . TRP A 1 82 ? -8.719 -2.905 -7.818 1.00 85.94 82 TRP A O 1
ATOM 677 N N . LEU A 1 83 ? -9.353 -3.735 -5.837 1.00 89.88 83 LEU A N 1
ATOM 678 C CA . LEU A 1 83 ? -8.549 -2.859 -4.994 1.00 89.88 83 LEU A CA 1
ATOM 679 C C . LEU A 1 83 ? -7.446 -3.657 -4.293 1.00 89.88 83 LEU A C 1
ATOM 681 O O . LEU A 1 83 ? -7.719 -4.634 -3.598 1.00 89.88 83 LEU A O 1
ATOM 685 N N . ILE A 1 84 ? -6.203 -3.185 -4.409 1.00 91.19 84 ILE A N 1
ATOM 686 C CA . ILE A 1 84 ? -5.060 -3.706 -3.652 1.00 91.19 84 ILE A CA 1
ATOM 687 C C . ILE A 1 84 ? -4.645 -2.646 -2.627 1.00 91.19 84 ILE A C 1
ATOM 689 O O . ILE A 1 84 ? -4.069 -1.622 -3.005 1.00 91.19 84 ILE A O 1
ATOM 693 N N . PRO A 1 85 ? -4.938 -2.834 -1.330 1.00 92.50 85 PRO A N 1
ATOM 694 C CA . PRO A 1 85 ? -4.473 -1.908 -0.311 1.00 92.50 85 PRO A CA 1
ATOM 695 C C . PRO A 1 85 ? -2.969 -2.107 -0.073 1.00 92.50 85 PRO A C 1
ATOM 697 O O . PRO A 1 85 ? -2.518 -3.220 0.189 1.00 92.50 85 PRO A O 1
ATOM 700 N N . LEU A 1 86 ? -2.201 -1.017 -0.101 1.00 91.06 86 LEU A N 1
ATOM 701 C CA . LEU A 1 86 ? -0.766 -1.006 0.195 1.00 91.06 86 LEU A CA 1
ATOM 702 C C . LEU A 1 86 ? -0.485 -0.071 1.369 1.00 91.06 86 LEU A C 1
ATOM 704 O O . LEU A 1 86 ? -1.049 1.020 1.463 1.00 91.06 86 LEU A O 1
ATOM 708 N N . ILE A 1 87 ? 0.411 -0.491 2.262 1.00 87.88 87 ILE A N 1
ATOM 709 C CA . ILE A 1 87 ? 0.891 0.345 3.360 1.00 87.88 87 ILE A CA 1
ATOM 710 C C . ILE A 1 87 ? 2.371 0.663 3.170 1.00 87.88 87 ILE A C 1
ATOM 712 O O . ILE A 1 87 ? 3.188 -0.213 2.913 1.00 87.88 87 ILE A O 1
ATOM 716 N N . SER A 1 88 ? 2.713 1.941 3.296 1.00 84.12 88 SER A N 1
ATOM 717 C CA . SER A 1 88 ? 4.096 2.413 3.301 1.00 84.12 88 SER A CA 1
ATOM 718 C C . SER A 1 88 ? 4.514 2.780 4.722 1.00 84.12 88 SER A C 1
ATOM 720 O O . SER A 1 88 ? 3.700 3.259 5.512 1.00 84.12 88 SER A O 1
ATOM 722 N N . ASN A 1 89 ? 5.794 2.584 5.044 1.00 81.38 89 ASN A N 1
ATOM 723 C CA . ASN A 1 89 ? 6.372 3.062 6.302 1.00 81.38 89 ASN A CA 1
ATOM 724 C C . ASN A 1 89 ? 6.243 4.587 6.422 1.00 81.38 89 ASN A C 1
ATOM 726 O O . ASN A 1 89 ? 6.292 5.287 5.410 1.00 81.38 89 ASN A O 1
ATOM 730 N N . GLU A 1 90 ? 6.140 5.079 7.662 1.00 75.38 90 GLU A N 1
ATOM 731 C CA . GLU A 1 90 ? 6.032 6.513 7.990 1.00 75.38 90 GLU A CA 1
ATOM 732 C C . GLU A 1 90 ? 7.180 7.332 7.384 1.00 75.38 90 GLU A C 1
ATOM 734 O O . GLU A 1 90 ? 6.981 8.463 6.948 1.00 75.38 90 GLU A O 1
ATOM 739 N N . GLU A 1 91 ? 8.364 6.728 7.296 1.00 80.12 91 GLU A N 1
ATOM 740 C CA . GLU A 1 91 ? 9.560 7.349 6.748 1.00 80.12 91 GLU A CA 1
ATOM 741 C C . GLU A 1 91 ? 10.148 6.464 5.642 1.00 80.12 91 GLU A C 1
ATOM 743 O O . GLU A 1 91 ? 10.553 5.323 5.871 1.00 80.12 91 GLU A O 1
ATOM 748 N N . GLN A 1 92 ? 10.208 6.997 4.421 1.00 78.12 92 GLN A N 1
ATOM 749 C CA . GLN A 1 92 ? 10.747 6.318 3.238 1.00 78.12 92 GLN A CA 1
ATOM 750 C C . GLN A 1 92 ? 12.134 6.867 2.876 1.00 78.12 92 GLN A C 1
ATOM 752 O O . GLN A 1 92 ? 12.366 7.343 1.768 1.00 78.12 92 GLN A O 1
ATOM 757 N N . TYR A 1 93 ? 13.081 6.824 3.819 1.00 74.19 93 TYR A N 1
ATOM 758 C CA . TYR A 1 93 ? 14.415 7.424 3.641 1.00 74.19 93 TYR A CA 1
ATOM 759 C C . TYR A 1 93 ? 15.238 6.834 2.482 1.00 74.19 93 TYR A C 1
ATOM 761 O O . TYR A 1 93 ? 16.170 7.476 1.987 1.00 74.19 93 TYR A O 1
ATOM 769 N N . SER A 1 94 ? 14.923 5.610 2.058 1.00 75.75 94 SER A N 1
ATOM 770 C CA . SER A 1 94 ? 15.569 4.930 0.931 1.00 75.75 94 SER A CA 1
ATOM 771 C C . SER A 1 94 ? 15.045 5.392 -0.433 1.00 75.75 94 SER A C 1
ATOM 773 O O . SER A 1 94 ? 15.749 5.249 -1.434 1.00 75.75 94 SER A O 1
ATOM 775 N N . ILE A 1 95 ? 13.851 5.987 -0.493 1.00 84.75 95 ILE A N 1
ATOM 776 C CA . ILE A 1 95 ? 13.226 6.427 -1.740 1.00 84.75 95 ILE A CA 1
ATOM 777 C C . ILE A 1 95 ? 13.676 7.854 -2.043 1.00 84.75 95 ILE A C 1
ATOM 779 O O . ILE A 1 95 ? 13.102 8.834 -1.580 1.00 84.75 95 ILE A O 1
ATOM 783 N N . ARG A 1 96 ? 14.743 7.967 -2.837 1.00 87.62 96 ARG A N 1
ATOM 784 C CA . ARG A 1 96 ? 15.278 9.262 -3.303 1.00 87.62 96 ARG A CA 1
ATOM 785 C C . ARG A 1 96 ? 14.845 9.630 -4.719 1.00 87.62 96 ARG A C 1
ATOM 787 O O . ARG A 1 96 ? 15.082 10.750 -5.154 1.00 87.62 96 ARG A O 1
ATOM 794 N N . LYS A 1 97 ? 14.274 8.670 -5.441 1.00 90.69 97 LYS A N 1
ATOM 795 C CA . LYS A 1 97 ? 13.788 8.799 -6.815 1.00 90.69 97 LYS A CA 1
ATOM 796 C C . LYS A 1 97 ? 12.473 8.042 -6.929 1.00 90.69 97 LYS A C 1
ATOM 798 O O . LYS A 1 97 ? 12.317 7.016 -6.261 1.00 90.69 97 LYS A O 1
ATOM 803 N N . LEU A 1 98 ? 11.548 8.532 -7.747 1.00 91.44 98 LEU A N 1
ATOM 804 C CA . LEU A 1 98 ? 10.196 7.983 -7.807 1.00 91.44 98 LEU A CA 1
ATOM 805 C C . LEU A 1 98 ? 10.192 6.561 -8.389 1.00 91.44 98 LEU A C 1
ATOM 807 O O . LEU A 1 98 ? 9.454 5.719 -7.890 1.00 91.44 98 LEU A O 1
ATOM 811 N N . TYR A 1 99 ? 11.118 6.213 -9.289 1.00 93.88 99 TYR A N 1
ATOM 812 C CA . TYR A 1 99 ? 11.260 4.815 -9.727 1.00 93.88 99 TYR A CA 1
ATOM 813 C C . TYR A 1 99 ? 11.545 3.827 -8.583 1.00 93.88 99 TYR A C 1
ATOM 815 O O . TYR A 1 99 ? 11.111 2.682 -8.653 1.00 93.88 99 TYR A O 1
ATOM 823 N N . LYS A 1 100 ? 12.233 4.239 -7.500 1.00 93.44 100 LYS A N 1
ATOM 824 C CA . LYS A 1 100 ? 12.429 3.358 -6.333 1.00 93.44 100 LYS A CA 1
ATOM 825 C C . LYS A 1 100 ? 11.139 3.130 -5.561 1.00 93.44 100 LYS A C 1
ATOM 827 O O . LYS A 1 100 ? 11.001 2.091 -4.929 1.00 93.44 100 LYS A O 1
ATOM 832 N N . PHE A 1 101 ? 10.195 4.064 -5.619 1.00 92.50 101 PHE A N 1
ATOM 833 C CA . PHE A 1 101 ? 8.861 3.826 -5.083 1.00 92.50 101 PHE A CA 1
ATOM 834 C C . PHE A 1 101 ? 8.132 2.763 -5.904 1.00 92.50 101 PHE A C 1
ATOM 836 O O . PHE A 1 101 ? 7.619 1.816 -5.320 1.00 92.50 101 PHE A O 1
ATOM 843 N N . TRP A 1 102 ? 8.174 2.849 -7.236 1.00 95.38 102 TRP A N 1
ATOM 844 C CA . TRP A 1 102 ? 7.568 1.846 -8.120 1.00 95.38 102 TRP A CA 1
ATOM 845 C C . TRP A 1 102 ? 8.174 0.456 -7.956 1.00 95.38 102 TRP A C 1
ATOM 847 O O . TRP A 1 102 ? 7.436 -0.510 -7.812 1.00 95.38 102 TRP A O 1
ATOM 857 N N . GLU A 1 103 ? 9.498 0.359 -7.873 1.00 95.12 103 GLU A N 1
ATOM 858 C CA . GLU A 1 103 ? 10.173 -0.907 -7.581 1.00 95.12 103 GLU A CA 1
ATOM 859 C C . GLU A 1 103 ? 9.772 -1.489 -6.218 1.00 95.12 103 GLU A C 1
ATOM 861 O O . GLU A 1 103 ? 9.529 -2.686 -6.105 1.00 95.12 103 GLU A O 1
ATOM 866 N N . ASN A 1 104 ? 9.667 -0.655 -5.178 1.00 93.44 104 ASN A N 1
ATOM 867 C CA . ASN A 1 104 ? 9.226 -1.119 -3.862 1.00 93.44 104 ASN A CA 1
ATOM 868 C C . ASN A 1 104 ? 7.778 -1.626 -3.899 1.00 93.44 104 ASN A C 1
ATOM 870 O O . ASN A 1 104 ? 7.459 -2.596 -3.215 1.00 93.44 104 ASN A O 1
ATOM 874 N N . ILE A 1 105 ? 6.910 -0.986 -4.691 1.00 94.38 105 ILE A N 1
ATOM 875 C CA . ILE A 1 105 ? 5.550 -1.478 -4.928 1.00 94.38 105 ILE A CA 1
ATOM 876 C C . ILE A 1 105 ? 5.593 -2.813 -5.672 1.00 94.38 105 ILE A C 1
ATOM 878 O O . ILE A 1 105 ? 4.904 -3.732 -5.252 1.00 94.38 105 ILE A O 1
ATOM 882 N N . ALA A 1 106 ? 6.415 -2.955 -6.715 1.00 95.75 106 ALA A N 1
ATOM 883 C CA . ALA A 1 106 ? 6.560 -4.213 -7.444 1.00 95.75 106 ALA A CA 1
ATOM 884 C C . ALA A 1 106 ? 6.970 -5.364 -6.515 1.00 95.75 106 ALA A C 1
ATOM 886 O O . ALA A 1 106 ? 6.286 -6.379 -6.461 1.00 95.75 106 ALA A O 1
ATOM 887 N N . ILE A 1 107 ? 8.005 -5.158 -5.695 1.00 94.00 107 ILE A N 1
ATOM 888 C CA . ILE A 1 107 ? 8.450 -6.139 -4.695 1.00 94.00 107 ILE A CA 1
ATOM 889 C C . ILE A 1 107 ? 7.326 -6.455 -3.699 1.00 94.00 107 ILE A C 1
ATOM 891 O O . ILE A 1 107 ? 7.133 -7.609 -3.325 1.00 94.00 107 ILE A O 1
ATOM 895 N N . TYR A 1 108 ? 6.578 -5.449 -3.238 1.00 92.88 108 TYR A N 1
ATOM 896 C CA . TYR A 1 108 ? 5.438 -5.682 -2.349 1.00 92.88 108 TYR A CA 1
ATOM 897 C C . TYR A 1 108 ? 4.371 -6.558 -3.015 1.00 92.88 108 TYR A C 1
ATOM 899 O O . TYR A 1 108 ? 3.893 -7.504 -2.395 1.00 92.88 108 TYR A O 1
ATOM 907 N N . LEU A 1 109 ? 4.016 -6.259 -4.267 1.00 94.25 109 LEU A N 1
ATOM 908 C CA . LEU A 1 109 ? 3.010 -7.004 -5.018 1.00 94.25 109 LEU A CA 1
ATOM 909 C C . LEU A 1 109 ? 3.446 -8.453 -5.243 1.00 94.25 109 LEU A C 1
ATOM 911 O O . LEU A 1 109 ? 2.677 -9.351 -4.935 1.00 94.25 109 LEU A O 1
ATOM 915 N N . GLU A 1 110 ? 4.685 -8.690 -5.671 1.00 95.00 110 GLU A N 1
ATOM 916 C CA . GLU A 1 110 ? 5.227 -10.043 -5.866 1.00 95.00 110 GLU A CA 1
ATOM 917 C C . GLU A 1 110 ? 5.188 -10.909 -4.606 1.00 95.00 110 GLU A C 1
ATOM 919 O O . GLU A 1 110 ? 4.936 -12.106 -4.682 1.00 95.00 110 GLU A O 1
ATOM 924 N N . ASN A 1 111 ? 5.440 -10.313 -3.438 1.00 92.00 111 ASN A N 1
ATOM 925 C CA . ASN A 1 111 ? 5.435 -11.049 -2.175 1.00 92.00 111 ASN A CA 1
ATOM 926 C C . ASN A 1 111 ? 4.024 -11.441 -1.711 1.00 92.00 111 ASN A C 1
ATOM 928 O O . ASN A 1 111 ? 3.880 -12.375 -0.924 1.00 92.00 111 ASN A O 1
ATOM 932 N N . GLU A 1 112 ? 2.999 -10.705 -2.138 1.00 89.81 112 GLU A N 1
ATOM 933 C CA . GLU A 1 112 ? 1.622 -10.873 -1.660 1.00 89.81 112 GLU A CA 1
ATOM 934 C C . GLU A 1 112 ? 0.708 -11.544 -2.697 1.00 89.81 112 GLU A C 1
ATOM 936 O O . GLU A 1 112 ? -0.354 -12.053 -2.335 1.00 89.81 112 GLU A O 1
ATOM 941 N N . HIS A 1 113 ? 1.095 -11.526 -3.974 1.00 90.69 113 HIS A N 1
ATOM 942 C CA . HIS A 1 113 ? 0.237 -11.850 -5.106 1.00 90.69 113 HIS A CA 1
ATOM 943 C C . HIS A 1 113 ? 1.039 -12.517 -6.238 1.00 90.69 113 HIS A C 1
ATOM 945 O O . HIS A 1 113 ? 1.821 -11.863 -6.936 1.00 90.69 113 HIS A O 1
ATOM 951 N N . ASP A 1 114 ? 0.806 -13.817 -6.448 1.00 91.94 114 ASP A N 1
ATOM 952 C CA . ASP A 1 114 ? 1.519 -14.633 -7.442 1.00 91.94 114 ASP A CA 1
ATOM 953 C C . ASP A 1 114 ? 1.381 -14.088 -8.876 1.00 91.94 114 ASP A C 1
ATOM 955 O O . ASP A 1 114 ? 2.273 -14.273 -9.704 1.00 91.94 114 ASP A O 1
ATOM 959 N N . GLU A 1 115 ? 0.286 -13.386 -9.190 1.00 91.44 115 GLU A N 1
ATOM 960 C CA . GLU A 1 115 ? 0.057 -12.815 -10.519 1.00 91.44 115 GLU A CA 1
ATOM 961 C C . GLU A 1 115 ? 1.031 -11.681 -10.892 1.00 91.44 115 GLU A C 1
ATOM 963 O O . GLU A 1 115 ? 1.129 -11.328 -12.067 1.00 91.44 115 GLU A O 1
ATOM 968 N N . PHE A 1 116 ? 1.770 -11.128 -9.923 1.00 95.00 116 PHE A N 1
ATOM 969 C CA . PHE A 1 116 ? 2.769 -10.081 -10.163 1.00 95.00 116 PHE A CA 1
ATOM 970 C C . PHE A 1 116 ? 4.207 -10.601 -10.231 1.00 95.00 116 PHE A C 1
ATOM 972 O O . PHE A 1 116 ? 5.111 -9.797 -10.453 1.00 95.00 116 PHE A O 1
ATOM 979 N N . LEU A 1 117 ? 4.436 -11.910 -10.056 1.00 95.19 117 LEU A N 1
ATOM 980 C CA . LEU A 1 117 ? 5.778 -12.500 -10.045 1.00 95.19 117 LEU A CA 1
ATOM 981 C C . LEU A 1 117 ? 6.599 -12.091 -11.278 1.00 95.19 117 LEU A C 1
ATOM 983 O O . LEU A 1 117 ? 6.185 -12.296 -12.419 1.00 95.19 117 LEU A O 1
ATOM 987 N N . GLY A 1 118 ? 7.791 -11.544 -11.026 1.00 95.56 118 GLY A N 1
ATOM 988 C CA . GLY A 1 118 ? 8.734 -11.104 -12.052 1.00 95.56 118 GLY A CA 1
ATOM 989 C C . GLY A 1 118 ? 8.566 -9.653 -12.511 1.00 95.56 118 GLY A C 1
ATOM 990 O O . GLY A 1 118 ? 9.382 -9.196 -13.306 1.00 95.56 118 GLY A O 1
ATOM 991 N N . LEU A 1 119 ? 7.576 -8.899 -12.021 1.00 97.25 119 LEU A N 1
ATOM 992 C CA . LEU A 1 119 ? 7.408 -7.473 -12.329 1.00 97.25 119 LEU A CA 1
ATOM 993 C C . LEU A 1 119 ? 8.673 -6.648 -12.029 1.00 97.25 119 LEU A C 1
ATOM 995 O O . LEU A 1 119 ? 9.102 -5.839 -12.851 1.00 97.25 119 LEU A O 1
ATOM 999 N N . TYR A 1 120 ? 9.287 -6.838 -10.865 1.00 97.25 120 TYR A N 1
ATOM 1000 C CA . TYR A 1 120 ? 10.523 -6.173 -10.471 1.00 97.25 120 TYR A CA 1
ATOM 1001 C C . TYR A 1 120 ? 11.673 -6.537 -11.413 1.00 97.25 120 TYR A C 1
ATOM 1003 O O . TYR A 1 120 ? 12.396 -5.649 -11.868 1.00 97.25 120 TYR A O 1
ATOM 1011 N N . ASP A 1 121 ? 11.811 -7.820 -11.750 1.00 97.50 121 ASP A N 1
ATOM 1012 C CA . ASP A 1 121 ? 12.831 -8.290 -12.688 1.00 97.50 121 ASP A CA 1
ATOM 1013 C C . ASP A 1 121 ? 12.619 -7.695 -14.089 1.00 97.50 121 ASP A C 1
ATOM 1015 O O . ASP A 1 121 ? 13.586 -7.280 -14.732 1.00 97.50 121 ASP A O 1
ATOM 1019 N N . GLU A 1 122 ? 11.368 -7.579 -14.550 1.00 97.31 122 GLU A N 1
ATOM 1020 C CA . GLU A 1 122 ? 11.026 -6.886 -15.797 1.00 97.31 122 GLU A CA 1
ATOM 1021 C C . GLU A 1 122 ? 11.415 -5.407 -15.749 1.00 97.31 122 GLU A C 1
ATOM 1023 O O . GLU A 1 122 ? 12.003 -4.911 -16.709 1.00 97.31 122 GLU A O 1
ATOM 1028 N N . MET A 1 123 ? 11.167 -4.709 -14.633 1.00 97.56 123 MET A N 1
ATOM 1029 C CA . MET A 1 123 ? 11.629 -3.329 -14.461 1.00 97.56 123 MET A CA 1
ATOM 1030 C C . MET A 1 123 ? 13.155 -3.249 -14.574 1.00 97.56 123 MET A C 1
ATOM 1032 O O . MET A 1 123 ? 13.668 -2.464 -15.370 1.00 97.56 123 MET A O 1
ATOM 1036 N N . GLN A 1 124 ? 13.904 -4.092 -13.853 1.00 97.38 124 GLN A N 1
ATOM 1037 C CA . GLN A 1 124 ? 15.371 -4.007 -13.816 1.00 97.38 124 GLN A CA 1
ATOM 1038 C C . GLN A 1 124 ? 16.037 -4.142 -15.196 1.00 97.38 124 GLN A C 1
ATOM 1040 O O . GLN A 1 124 ? 17.110 -3.572 -15.402 1.00 97.38 124 GLN A O 1
ATOM 1045 N N . LYS A 1 125 ? 15.404 -4.807 -16.173 1.00 97.31 125 LYS A N 1
ATOM 1046 C CA . LYS A 1 125 ? 15.907 -4.880 -17.562 1.00 97.31 125 LYS A CA 1
ATOM 1047 C C . LYS A 1 125 ? 16.073 -3.510 -18.225 1.00 97.31 125 LYS A C 1
ATOM 1049 O O . LYS A 1 125 ? 16.846 -3.382 -19.171 1.00 97.31 125 LYS A O 1
ATOM 1054 N N . PHE A 1 126 ? 15.360 -2.498 -17.738 1.00 96.69 126 PHE A N 1
ATOM 1055 C CA . PHE A 1 126 ? 15.334 -1.149 -18.292 1.00 96.69 126 PHE A CA 1
ATOM 1056 C C . PHE A 1 126 ? 16.114 -0.127 -17.454 1.00 96.69 126 PHE A C 1
ATOM 1058 O O . PHE A 1 126 ? 16.075 1.054 -17.776 1.00 96.69 126 PHE A O 1
ATOM 1065 N N . ILE A 1 127 ? 16.842 -0.534 -16.408 1.00 94.62 127 ILE A N 1
ATOM 1066 C CA . ILE A 1 127 ? 17.461 0.400 -15.446 1.00 94.62 127 ILE A CA 1
ATOM 1067 C C . ILE A 1 127 ? 18.419 1.433 -16.065 1.00 94.62 127 ILE A C 1
ATOM 1069 O O . ILE A 1 127 ? 18.630 2.503 -15.495 1.00 94.62 127 ILE A O 1
ATOM 1073 N N . GLU A 1 128 ? 19.004 1.125 -17.223 1.00 95.31 128 GLU A N 1
ATOM 1074 C CA . GLU A 1 128 ? 19.974 1.990 -17.905 1.00 95.31 128 GLU A CA 1
ATOM 1075 C C . GLU A 1 128 ? 19.337 3.016 -18.856 1.00 95.31 128 GLU A C 1
ATOM 1077 O O . GLU A 1 128 ? 20.043 3.892 -19.360 1.00 95.31 128 GLU A O 1
ATOM 1082 N N . ILE A 1 129 ? 18.027 2.942 -19.117 1.00 94.88 129 ILE A N 1
ATOM 1083 C CA . ILE A 1 129 ? 17.365 3.898 -20.013 1.00 94.88 129 ILE A CA 1
ATOM 1084 C C . ILE A 1 129 ? 17.154 5.244 -19.312 1.00 94.88 129 ILE A C 1
ATOM 1086 O O . ILE A 1 129 ? 16.926 5.322 -18.105 1.00 94.88 129 ILE A O 1
ATOM 1090 N N . GLU A 1 130 ? 17.177 6.326 -20.084 1.00 92.44 130 GLU A N 1
ATOM 1091 C CA . GLU A 1 130 ? 17.029 7.682 -19.544 1.00 92.44 130 GLU A CA 1
ATOM 1092 C C . GLU A 1 130 ? 15.659 7.903 -18.875 1.00 92.44 130 GLU A C 1
ATOM 1094 O O . GLU A 1 130 ? 15.570 8.522 -17.815 1.00 92.44 130 GLU A O 1
ATOM 1099 N N . ASN A 1 131 ? 14.595 7.327 -19.440 1.00 94.44 131 ASN A N 1
ATOM 1100 C CA . ASN A 1 131 ? 13.216 7.422 -18.953 1.00 94.44 131 ASN A CA 1
ATOM 1101 C C . ASN A 1 131 ? 12.793 6.231 -18.070 1.00 94.44 131 ASN A C 1
ATOM 1103 O O . ASN A 1 131 ? 11.624 5.845 -18.055 1.00 94.44 131 ASN A O 1
ATOM 1107 N N . TYR A 1 132 ? 13.729 5.647 -17.314 1.00 96.12 132 TYR A N 1
ATOM 1108 C CA . TYR A 1 132 ? 13.479 4.454 -16.496 1.00 96.12 132 TYR A CA 1
ATOM 1109 C C . TYR A 1 132 ? 12.284 4.605 -15.541 1.00 96.12 132 TYR A C 1
ATOM 1111 O O . TYR A 1 132 ? 11.503 3.679 -15.349 1.00 96.12 132 TYR A O 1
ATOM 1119 N N . GLU A 1 133 ? 12.099 5.797 -14.978 1.00 95.56 133 GLU A N 1
ATOM 1120 C CA . GLU A 1 133 ? 10.990 6.086 -14.069 1.00 95.56 133 GLU A CA 1
ATOM 1121 C C . GLU A 1 133 ? 9.611 5.948 -14.711 1.00 95.56 133 GLU A C 1
ATOM 1123 O O . GLU A 1 133 ? 8.723 5.326 -14.124 1.00 95.56 133 GLU A O 1
ATOM 1128 N N . GLU A 1 134 ? 9.450 6.495 -15.914 1.00 96.69 134 GLU A N 1
ATOM 1129 C CA . GLU A 1 134 ? 8.225 6.358 -16.698 1.00 96.69 134 GLU A CA 1
ATOM 1130 C C . GLU A 1 134 ? 8.018 4.895 -17.083 1.00 96.69 134 GLU A C 1
ATOM 1132 O O . GLU A 1 134 ? 6.919 4.366 -16.932 1.00 96.69 134 GLU A O 1
ATOM 1137 N N . LYS A 1 135 ? 9.099 4.192 -17.443 1.00 97.19 135 LYS A N 1
ATOM 1138 C CA . LYS A 1 135 ? 9.010 2.782 -17.815 1.00 97.19 135 LYS A CA 1
ATOM 1139 C C . LYS A 1 135 ? 8.577 1.873 -16.665 1.00 97.19 135 LYS A C 1
ATOM 1141 O O . LYS A 1 135 ? 7.757 0.983 -16.878 1.00 97.19 135 LYS A O 1
ATOM 1146 N N . CYS A 1 136 ? 9.072 2.105 -15.448 1.00 97.44 136 CYS A N 1
ATOM 1147 C CA . CYS A 1 136 ? 8.595 1.389 -14.262 1.00 97.44 136 CYS A CA 1
ATOM 1148 C C . CYS A 1 136 ? 7.103 1.626 -14.020 1.00 97.44 136 CYS A C 1
ATOM 1150 O O . CYS A 1 136 ? 6.381 0.696 -13.671 1.00 97.44 136 CYS A O 1
ATOM 1152 N N . TYR A 1 137 ? 6.638 2.864 -14.196 1.00 97.06 137 TYR A N 1
ATOM 1153 C CA . TYR A 1 137 ? 5.224 3.182 -14.036 1.00 97.06 137 TYR A CA 1
ATOM 1154 C C . TYR A 1 137 ? 4.364 2.467 -15.086 1.00 97.06 137 TYR A C 1
ATOM 1156 O O . TYR A 1 137 ? 3.374 1.838 -14.723 1.00 97.06 137 TYR A O 1
ATOM 1164 N N . GLU A 1 138 ? 4.763 2.494 -16.360 1.00 96.88 138 GLU A N 1
ATOM 1165 C CA . GLU A 1 138 ? 4.070 1.777 -17.438 1.00 96.88 138 GLU A CA 1
ATOM 1166 C C . GLU A 1 138 ? 3.932 0.282 -17.136 1.00 96.88 138 GLU A C 1
ATOM 1168 O O . GLU A 1 138 ? 2.820 -0.239 -17.148 1.00 96.88 138 GLU A O 1
ATOM 1173 N N . LEU A 1 139 ? 5.039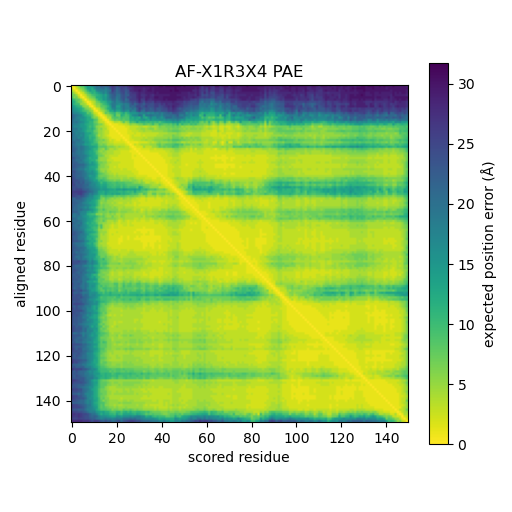 -0.390 -16.796 1.00 97.19 139 LEU A N 1
ATOM 1174 C CA . LEU A 1 139 ? 5.038 -1.822 -16.479 1.00 97.19 139 LEU A CA 1
ATOM 1175 C C . LEU A 1 139 ? 4.137 -2.140 -15.280 1.00 97.19 139 LEU A C 1
ATOM 1177 O O . LEU A 1 139 ? 3.375 -3.104 -15.310 1.00 97.19 139 LEU A O 1
ATOM 1181 N N . LEU A 1 140 ? 4.178 -1.307 -14.235 1.00 96.69 140 LEU A N 1
ATOM 1182 C CA . LEU A 1 140 ? 3.298 -1.461 -13.077 1.00 96.69 140 LEU A CA 1
ATOM 1183 C C . LEU A 1 140 ? 1.819 -1.380 -13.485 1.00 96.69 140 LEU A C 1
ATOM 1185 O O . LEU A 1 140 ? 1.012 -2.198 -13.044 1.00 96.69 140 LEU A O 1
ATOM 1189 N N . ILE A 1 141 ? 1.456 -0.414 -14.332 1.00 95.12 141 ILE A N 1
ATOM 1190 C CA . ILE A 1 141 ? 0.083 -0.257 -14.822 1.00 95.12 141 ILE A CA 1
ATOM 1191 C C . ILE A 1 141 ? -0.331 -1.428 -15.717 1.00 95.12 141 ILE A C 1
ATOM 1193 O O . ILE A 1 141 ? -1.449 -1.918 -15.564 1.00 95.12 141 ILE A O 1
ATOM 1197 N N . GLU A 1 142 ? 0.543 -1.908 -16.602 1.00 95.06 142 GLU A N 1
ATOM 1198 C CA . GLU A 1 142 ? 0.271 -3.069 -17.460 1.00 95.06 142 GLU A CA 1
ATOM 1199 C C . GLU A 1 142 ? -0.071 -4.314 -16.628 1.00 95.06 142 GLU A C 1
ATOM 1201 O O . GLU A 1 142 ? -1.099 -4.953 -16.865 1.00 95.06 142 GLU A O 1
ATOM 1206 N N . PHE A 1 143 ? 0.723 -4.616 -15.597 1.00 94.44 143 PHE A N 1
ATOM 1207 C CA . PHE A 1 143 ? 0.459 -5.741 -14.696 1.00 94.44 143 PHE A CA 1
ATOM 1208 C C . PHE A 1 143 ? -0.848 -5.561 -13.907 1.00 94.44 143 PHE A C 1
ATOM 1210 O O . PHE A 1 143 ? -1.656 -6.487 -13.816 1.00 94.44 143 PHE A O 1
ATOM 1217 N N . LEU A 1 144 ? -1.106 -4.359 -13.375 1.00 91.94 144 LEU A N 1
ATOM 1218 C CA . LEU A 1 144 ? -2.346 -4.062 -12.645 1.00 91.94 144 LEU A CA 1
ATOM 1219 C C . LEU A 1 144 ? -3.591 -4.193 -13.534 1.00 91.94 144 LEU A C 1
ATOM 1221 O O . LEU A 1 144 ? -4.622 -4.694 -13.087 1.00 91.94 144 LEU A O 1
ATOM 1225 N N . GLN A 1 145 ? -3.511 -3.765 -14.794 1.00 90.06 145 GLN A N 1
ATOM 1226 C CA . GLN A 1 145 ? -4.604 -3.910 -15.755 1.00 90.06 145 GLN A CA 1
ATOM 1227 C C . GLN A 1 145 ? -4.812 -5.366 -16.178 1.00 90.06 145 GLN A C 1
ATOM 1229 O O . GLN A 1 145 ? -5.960 -5.775 -16.360 1.00 90.06 145 GLN A O 1
ATOM 1234 N N . GLY A 1 146 ? -3.734 -6.150 -16.288 1.00 87.25 146 GLY A N 1
ATOM 1235 C CA . GLY A 1 146 ? -3.800 -7.586 -16.560 1.00 87.25 146 GLY A CA 1
ATOM 1236 C C . GLY A 1 146 ? -4.633 -8.343 -15.524 1.00 87.25 146 GLY A C 1
ATOM 1237 O O . GLY A 1 146 ? -5.447 -9.183 -15.894 1.00 87.25 146 GLY A O 1
ATOM 1238 N N . ARG A 1 147 ? -4.523 -7.972 -14.241 1.00 81.75 147 ARG A N 1
ATOM 1239 C CA . ARG A 1 147 ? -5.331 -8.550 -13.155 1.00 81.75 147 ARG A CA 1
ATOM 1240 C C . ARG A 1 147 ? -6.834 -8.312 -13.314 1.00 81.75 147 ARG A C 1
ATOM 1242 O O . ARG A 1 147 ? -7.614 -9.199 -13.010 1.00 81.75 147 ARG A O 1
ATOM 1249 N N . ILE A 1 148 ? -7.254 -7.126 -13.760 1.00 70.94 148 ILE A N 1
ATOM 1250 C CA . ILE A 1 148 ? -8.686 -6.785 -13.892 1.00 70.94 148 ILE A CA 1
ATOM 1251 C C . ILE A 1 148 ? -9.342 -7.559 -15.051 1.00 70.94 148 ILE A C 1
ATOM 1253 O O . ILE A 1 148 ? -10.561 -7.722 -15.081 1.00 70.94 148 ILE A O 1
ATOM 1257 N N . GLN A 1 149 ? -8.546 -8.012 -16.022 1.00 59.53 149 GLN A N 1
ATOM 1258 C CA . GLN A 1 149 ? -9.023 -8.726 -17.209 1.00 59.53 149 GLN A CA 1
ATOM 1259 C C . GLN A 1 149 ? -9.041 -10.258 -17.051 1.00 59.53 149 GLN A C 1
ATOM 1261 O O . GLN A 1 149 ? -9.599 -10.927 -17.923 1.00 59.53 149 GLN A O 1
ATOM 1266 N N . ALA A 1 150 ? -8.432 -10.796 -15.989 1.00 52.41 150 ALA A N 1
ATOM 1267 C CA . ALA A 1 150 ? -8.362 -12.227 -15.675 1.00 52.41 150 ALA A CA 1
ATOM 1268 C C . ALA A 1 150 ? -9.539 -12.682 -14.797 1.00 52.41 150 ALA A C 1
ATOM 1270 O O . ALA A 1 150 ? -10.019 -13.818 -15.022 1.00 52.41 150 ALA A O 1
#

Organism: NCBI:txid412755

Solvent-accessible surface area (backbone atoms only — not comparable to full-atom values): 9516 Å² total; per-residue (Å²): 141,73,76,74,67,66,57,64,65,41,75,80,34,68,88,69,44,52,70,69,59,51,59,76,69,63,82,70,63,59,68,62,50,50,57,52,51,53,52,62,70,70,52,84,74,85,56,87,76,86,85,82,85,90,85,77,65,90,90,70,50,63,70,49,51,54,52,50,49,47,53,51,49,75,66,33,70,82,49,53,72,80,50,81,84,81,88,78,69,97,69,61,86,84,54,85,48,71,43,53,50,47,45,52,49,32,52,52,42,34,76,76,34,77,93,40,62,58,49,44,63,61,42,58,77,41,65,86,46,95,62,33,48,60,50,35,50,51,54,52,50,52,55,58,52,51,60,74,76,108

Sequence (150 aa):
MLQNKMNILNIYNPGNLTKPELVNSYVVRLKEFNSIFEAIKDDPMKNPSQHYIIQGIRGSGKTTLLLRIYYALKDEEKLNQWLIPLISNEEQYSIRKLYKFWENIAIYLENEHDEFLGLYDEMQKFIEIENYEEKCYELLIEFLQGRIQA

Secondary structure (DSSP, 8-state):
--TTSHHHHHHH-GGGS-HHHHHHT--S-HHHHHHHHHHHHT---SSPPPP------TTSSHHHHHHHHHHHHHH-HHHHTT-------S--TT--SHHHHHHHHHHHHHHH-GGGTTHHHHHHTTTTSTTHHHHHHHHHHHHHHHHHH-